Protein AF-A0A6N6MKJ9-F1 (afdb_monomer)

Solvent-accessible surface area (backbone atoms only — not comparable to full-atom values): 7289 Å² total; per-residue (Å²): 130,87,81,85,84,66,94,54,97,74,44,37,91,78,33,48,79,68,60,65,66,64,53,51,33,48,50,59,43,56,74,52,47,83,76,63,53,78,64,57,79,80,61,65,24,68,51,94,94,34,85,39,46,48,68,55,53,23,51,55,30,48,37,17,75,47,70,44,61,69,68,62,28,52,49,49,22,70,75,55,76,45,92,45,59,23,41,16,50,41,22,52,44,49,44,53,46,50,59,51,38,54,60,70,24,73,82,60,78,97,70,88,81,79,88,79,87,78,91,132

Secondary structure (DSSP, 8-state):
------SS---TTT--PPPHHHHHHHHHHHHHGGG--TTSPPPEEEETTEEEEHHHHHHHTTT--PBPPHHHHHHHHHHHSS---BHHHHHHHHHHHHHHHHHHHTTS------------

Sequence (120 aa):
MPNTLILCRYNPGRG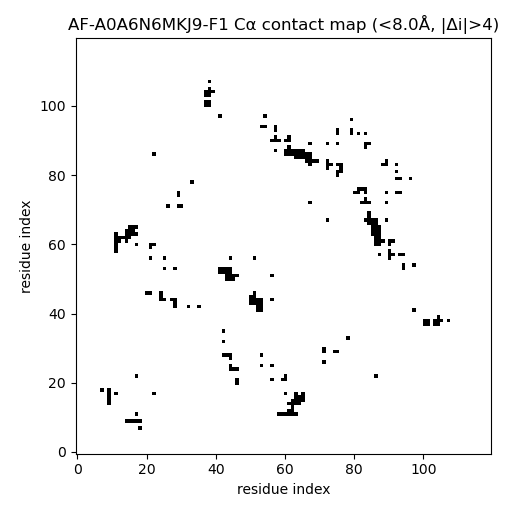GHAPSYLRDAFLDVIEDLPRWQPGMLEPIAEVHERAVPLSVLCGLLWNCPDLLPGLEACEVERLTGRQVSTYASAARATKAMLRRRVGDGASGDPCVASATATEI

Mean predicted aligned error: 9.74 Å

Foldseek 3Di:
DPPPPPPDPQDLVVEEADPPLLLVQLLVQLVVVVVDAQQDDADWTQRPNDTHGLLRSLSSQQRYAAFDDDVSQVSLCVQQVDHDTGSNRSSVSVNVSVVVSPVVNPPDDPDDDDDDDDDD

pLDDT: mean 81.42, std 18.33, range [40.44, 97.31]

Nearest PDB structures (foldseek):
  4v5c-assembly1_AT  TM=3.264E-01  e=6.802E+00  Thermus thermophilus HB8
  5j4d-assembly1_CB  TM=2.811E-01  e=5.324E+00  Thermus thermophilus HB27

Radius of gyration: 16.25 Å; Cα contacts (8 Å, |Δi|>4): 148; chains: 1; bounding box: 56×38×36 Å

Structure (mmCIF, N/CA/C/O backbone):
data_AF-A0A6N6MKJ9-F1
#
_entry.id   AF-A0A6N6MKJ9-F1
#
loop_
_atom_site.group_PDB
_atom_site.id
_atom_site.type_symbol
_atom_site.label_atom_id
_atom_site.label_alt_id
_atom_site.label_comp_id
_atom_site.label_asym_id
_atom_site.label_entity_id
_atom_site.label_seq_id
_atom_site.pdbx_PDB_ins_code
_atom_site.Cartn_x
_atom_site.Cartn_y
_atom_site.Cartn_z
_atom_site.occupancy
_atom_site.B_iso_or_equiv
_atom_site.auth_seq_id
_atom_site.auth_comp_id
_atom_site.auth_asym_id
_atom_site.auth_atom_id
_atom_site.pdbx_PDB_model_num
ATOM 1 N N . MET A 1 1 ? -5.805 -26.892 -6.075 1.00 40.44 1 MET A N 1
ATOM 2 C CA . MET A 1 1 ? -5.802 -26.293 -7.429 1.00 40.44 1 MET A CA 1
ATOM 3 C C . MET A 1 1 ? -4.696 -25.249 -7.467 1.00 40.44 1 MET A C 1
ATOM 5 O O . MET A 1 1 ? -4.671 -24.436 -6.548 1.00 40.44 1 MET A O 1
ATOM 9 N N . PRO A 1 2 ? -3.729 -25.299 -8.400 1.00 46.75 2 PRO A N 1
ATOM 10 C CA . PRO A 1 2 ? -2.658 -24.312 -8.418 1.00 46.75 2 PRO A CA 1
ATOM 11 C C . PRO A 1 2 ? -3.255 -22.949 -8.784 1.00 46.75 2 PRO A C 1
ATOM 13 O O . PRO A 1 2 ? -3.994 -22.812 -9.755 1.00 46.75 2 PRO A O 1
ATOM 16 N N . ASN A 1 3 ? -2.997 -21.966 -7.927 1.00 42.34 3 ASN A N 1
ATOM 17 C CA . ASN A 1 3 ? -3.552 -20.624 -7.991 1.00 42.34 3 ASN A CA 1
ATOM 18 C C . ASN A 1 3 ? -2.848 -19.837 -9.108 1.00 42.34 3 ASN A C 1
ATOM 20 O O . ASN A 1 3 ? -1.868 -19.132 -8.879 1.00 42.34 3 ASN A O 1
ATOM 24 N N . THR A 1 4 ? -3.308 -20.027 -10.344 1.00 47.31 4 THR A N 1
ATOM 25 C CA . THR A 1 4 ? -2.788 -19.351 -11.538 1.00 47.31 4 THR A CA 1
ATOM 26 C C . THR A 1 4 ? -3.267 -17.893 -11.559 1.00 47.31 4 THR A C 1
ATOM 28 O O . THR A 1 4 ? -4.222 -17.557 -12.252 1.00 47.31 4 THR A O 1
ATOM 31 N N . LEU A 1 5 ? -2.640 -17.039 -10.746 1.00 50.44 5 LEU A N 1
ATOM 32 C CA . LEU A 1 5 ? -2.566 -15.575 -10.922 1.00 50.44 5 LEU A CA 1
ATOM 33 C C . LEU A 1 5 ? -1.096 -15.140 -11.017 1.00 50.44 5 LEU A C 1
ATOM 35 O O . LEU A 1 5 ? -0.661 -14.164 -10.414 1.00 50.44 5 LEU A O 1
ATOM 39 N N . ILE A 1 6 ? -0.293 -15.919 -11.737 1.00 54.50 6 ILE A N 1
ATOM 40 C CA . ILE A 1 6 ? 1.124 -15.641 -11.977 1.00 54.50 6 ILE A CA 1
ATOM 41 C C . ILE A 1 6 ? 1.331 -15.725 -13.491 1.00 54.50 6 ILE A C 1
ATOM 43 O O . ILE A 1 6 ? 1.909 -16.681 -13.996 1.00 54.50 6 ILE A O 1
ATOM 47 N N . LEU A 1 7 ? 0.786 -14.760 -14.237 1.00 51.97 7 LEU A N 1
ATOM 48 C CA . LEU A 1 7 ? 1.151 -14.574 -15.651 1.00 51.97 7 LEU A CA 1
ATOM 49 C C . LEU A 1 7 ? 2.415 -13.716 -15.818 1.00 51.97 7 LEU A C 1
ATOM 51 O O . LEU A 1 7 ? 3.022 -13.718 -16.882 1.00 51.97 7 LEU A O 1
ATOM 55 N N . CYS A 1 8 ? 2.903 -13.093 -14.746 1.00 54.59 8 CYS A N 1
ATOM 56 C CA . CYS A 1 8 ? 4.253 -12.545 -14.682 1.00 54.59 8 CYS A CA 1
ATOM 57 C C . CYS A 1 8 ? 5.051 -13.355 -13.664 1.00 54.59 8 CYS A C 1
ATOM 59 O O . CYS A 1 8 ? 4.543 -13.647 -12.588 1.00 54.59 8 CYS A O 1
ATOM 61 N N . ARG A 1 9 ? 6.315 -13.669 -13.967 1.00 62.09 9 ARG A N 1
ATOM 62 C CA . ARG A 1 9 ? 7.324 -14.330 -13.106 1.00 62.09 9 ARG A CA 1
ATOM 63 C C . ARG A 1 9 ? 7.663 -13.531 -11.826 1.00 62.09 9 ARG A C 1
ATOM 65 O O . ARG A 1 9 ? 8.779 -13.593 -11.317 1.00 62.09 9 ARG A O 1
ATOM 72 N N . TYR A 1 10 ? 6.732 -12.726 -11.333 1.00 70.19 10 TYR A N 1
ATOM 73 C CA . TYR A 1 10 ? 6.866 -11.917 -10.146 1.00 70.19 10 TYR A CA 1
ATOM 74 C C . TYR A 1 10 ? 6.866 -12.824 -8.919 1.00 70.19 10 TYR A C 1
ATOM 76 O O . TYR A 1 10 ? 5.885 -13.502 -8.616 1.00 70.19 10 TYR A O 1
ATOM 84 N N . ASN A 1 11 ? 8.001 -12.855 -8.227 1.00 77.00 11 ASN A N 1
ATOM 85 C CA . ASN A 1 11 ? 8.129 -13.533 -6.951 1.00 77.00 11 ASN A CA 1
ATOM 86 C C . ASN A 1 11 ? 8.203 -12.467 -5.850 1.00 77.00 11 ASN A C 1
ATOM 88 O O . ASN A 1 11 ? 9.279 -11.898 -5.642 1.00 77.00 11 ASN A O 1
ATOM 92 N N . PRO A 1 12 ? 7.112 -12.225 -5.104 1.00 76.81 12 PRO A N 1
ATOM 93 C CA . PRO A 1 12 ? 7.095 -11.207 -4.056 1.00 76.81 12 PRO A CA 1
ATOM 94 C C . PRO A 1 12 ? 8.136 -11.477 -2.956 1.00 76.81 12 PRO A C 1
ATOM 96 O O . PRO A 1 12 ? 8.662 -10.549 -2.343 1.00 76.81 12 PRO A O 1
ATOM 99 N N . GLY A 1 13 ? 8.522 -12.741 -2.750 1.00 76.44 13 GLY A N 1
ATOM 100 C CA . GLY A 1 13 ? 9.573 -13.132 -1.809 1.00 76.44 13 GLY A CA 1
ATOM 101 C C . GLY A 1 13 ? 10.989 -12.740 -2.243 1.00 76.44 13 GLY A C 1
ATOM 102 O O . GLY A 1 13 ? 11.852 -12.578 -1.387 1.00 76.44 13 GLY A O 1
ATOM 103 N N . ARG A 1 14 ? 11.236 -12.551 -3.547 1.00 78.62 14 ARG A N 1
ATOM 104 C CA . ARG A 1 14 ? 12.526 -12.067 -4.079 1.00 78.62 14 ARG A CA 1
ATOM 105 C C . ARG A 1 14 ? 12.548 -10.555 -4.316 1.00 78.62 14 ARG A C 1
ATOM 107 O O . ARG A 1 14 ? 13.625 -9.999 -4.505 1.00 78.62 14 ARG A O 1
ATOM 114 N N . GLY A 1 15 ? 11.384 -9.909 -4.266 1.00 77.06 15 GLY A N 1
ATOM 115 C CA . GLY A 1 15 ? 11.226 -8.485 -4.540 1.00 77.06 15 GLY A CA 1
ATOM 116 C C . GLY A 1 15 ? 11.308 -8.136 -6.021 1.00 77.06 15 GLY A C 1
ATOM 117 O O . GLY A 1 15 ? 11.215 -9.003 -6.891 1.00 77.06 15 GLY A O 1
ATOM 118 N N . GLY A 1 16 ? 11.453 -6.839 -6.285 1.00 84.00 16 GLY A N 1
ATOM 119 C CA . GLY A 1 16 ? 11.491 -6.268 -7.631 1.00 84.00 16 GLY A CA 1
ATOM 120 C C . GLY A 1 16 ? 10.201 -5.551 -8.019 1.00 84.00 16 GLY A C 1
ATOM 121 O O . GLY A 1 16 ? 9.264 -5.439 -7.223 1.00 84.00 16 GLY A O 1
ATOM 122 N N . HIS A 1 17 ? 10.183 -5.041 -9.249 1.00 86.06 17 HIS A N 1
ATOM 123 C CA . HIS A 1 17 ? 9.056 -4.293 -9.796 1.00 86.06 17 HIS A CA 1
ATOM 124 C C . HIS A 1 17 ? 7.807 -5.166 -9.839 1.00 86.06 17 HIS A C 1
ATOM 126 O O . HIS A 1 17 ? 7.784 -6.212 -10.495 1.00 86.06 17 HIS A O 1
ATOM 132 N N . ALA A 1 18 ? 6.780 -4.738 -9.109 1.00 87.88 18 ALA A N 1
ATOM 133 C CA . ALA A 1 18 ? 5.495 -5.407 -9.172 1.00 87.88 18 ALA A CA 1
ATOM 134 C C . ALA A 1 18 ? 4.862 -5.151 -10.552 1.00 87.88 18 ALA A C 1
ATOM 136 O O . ALA A 1 18 ? 5.116 -4.116 -11.175 1.00 87.88 18 ALA A O 1
ATOM 137 N N . PRO A 1 19 ? 4.041 -6.071 -11.067 1.00 89.81 19 PRO A N 1
ATOM 138 C CA . PRO A 1 19 ? 3.160 -5.767 -12.186 1.00 89.81 19 PRO A CA 1
ATOM 139 C C . PRO A 1 19 ? 2.274 -4.550 -11.887 1.00 89.81 19 PRO A C 1
ATOM 141 O O . PRO A 1 19 ? 1.854 -4.367 -10.743 1.00 89.81 19 PRO A O 1
ATOM 144 N N . SER A 1 20 ? 1.975 -3.738 -12.907 1.00 90.38 20 SER A N 1
ATOM 145 C CA . SER A 1 20 ? 1.171 -2.515 -12.750 1.00 90.38 20 SER A CA 1
ATOM 146 C C . SER A 1 20 ? -0.180 -2.794 -12.107 1.00 90.38 20 SER A C 1
ATOM 148 O O . SER A 1 20 ? -0.491 -2.168 -11.108 1.00 90.38 20 SER A O 1
ATOM 150 N N . TYR A 1 21 ? -0.882 -3.837 -12.551 1.00 90.00 21 TYR A N 1
ATOM 151 C CA . TYR A 1 21 ? -2.194 -4.202 -12.017 1.00 90.00 21 TYR A CA 1
ATOM 152 C C . TYR A 1 21 ? -2.210 -4.452 -10.497 1.00 90.00 21 TYR A C 1
ATOM 154 O O . TYR A 1 21 ? -3.233 -4.242 -9.858 1.00 90.00 21 TYR A O 1
ATOM 162 N N . LEU A 1 22 ? -1.099 -4.906 -9.892 1.00 92.38 22 LEU A N 1
ATOM 163 C CA . LEU A 1 22 ? -1.014 -5.063 -8.432 1.00 92.38 22 LEU A CA 1
ATOM 164 C C . LEU A 1 22 ? -0.809 -3.729 -7.723 1.00 92.38 22 LEU A C 1
ATOM 166 O O . LEU A 1 22 ? -1.241 -3.576 -6.584 1.00 92.38 22 LEU A O 1
ATOM 170 N N . ARG A 1 23 ? -0.091 -2.805 -8.365 1.00 93.31 23 ARG A N 1
ATOM 171 C CA . ARG A 1 23 ? 0.104 -1.452 -7.848 1.00 93.31 23 ARG A CA 1
ATOM 172 C C . ARG A 1 23 ? -1.201 -0.675 -7.939 1.00 93.31 23 ARG A C 1
ATOM 174 O O . ARG A 1 23 ? -1.624 -0.154 -6.920 1.00 93.31 23 ARG A O 1
ATOM 181 N N . ASP A 1 24 ? -1.854 -0.699 -9.095 1.00 94.31 24 ASP A N 1
ATOM 182 C CA . ASP A 1 24 ? -3.112 0.008 -9.354 1.00 94.31 24 ASP A CA 1
ATOM 183 C C . ASP A 1 24 ? -4.199 -0.458 -8.372 1.00 94.31 24 ASP A C 1
ATOM 185 O O . ASP A 1 24 ? -4.705 0.342 -7.593 1.00 94.31 24 ASP A O 1
ATOM 189 N N . ALA A 1 25 ? -4.406 -1.775 -8.246 1.00 94.38 25 ALA A N 1
ATOM 190 C CA . ALA A 1 25 ? -5.361 -2.333 -7.285 1.00 94.38 25 ALA A CA 1
ATOM 191 C C . ALA A 1 25 ? -5.048 -1.981 -5.816 1.00 94.38 25 ALA A C 1
ATOM 193 O O . ALA A 1 25 ? -5.932 -2.000 -4.960 1.00 94.38 25 ALA A O 1
ATOM 194 N N . PHE A 1 26 ? -3.784 -1.704 -5.482 1.00 95.38 26 PHE A N 1
ATOM 195 C CA . PHE A 1 26 ? -3.414 -1.260 -4.139 1.00 95.38 26 PHE A CA 1
ATOM 196 C C . PHE A 1 26 ? -3.728 0.219 -3.919 1.00 95.38 26 PHE A C 1
ATOM 198 O O . PHE A 1 26 ? -4.134 0.573 -2.814 1.00 95.38 26 PHE A O 1
ATOM 205 N N . LEU A 1 27 ? -3.565 1.056 -4.945 1.00 95.31 27 LEU A N 1
ATOM 206 C CA . LEU A 1 27 ? -3.963 2.463 -4.898 1.00 95.31 27 LEU A CA 1
ATOM 207 C C . LEU A 1 27 ? -5.481 2.582 -4.743 1.00 95.31 27 LEU A C 1
ATOM 209 O O . LEU A 1 27 ? -5.924 3.245 -3.809 1.00 95.31 27 LEU A O 1
ATOM 213 N N . ASP A 1 28 ? -6.251 1.834 -5.540 1.00 93.50 28 ASP A N 1
ATOM 214 C CA . ASP A 1 28 ? -7.720 1.819 -5.469 1.00 93.50 28 ASP A CA 1
ATOM 215 C C . ASP A 1 28 ? -8.207 1.516 -4.041 1.00 93.50 28 ASP A C 1
ATOM 217 O O . ASP A 1 28 ? -9.057 2.207 -3.479 1.00 93.50 28 ASP A O 1
ATOM 221 N N . VAL A 1 29 ? -7.604 0.517 -3.386 1.00 93.69 29 VAL A N 1
ATOM 222 C CA . VAL A 1 29 ? -7.971 0.184 -2.003 1.00 93.69 29 VAL A CA 1
ATOM 223 C C . VAL A 1 29 ? -7.499 1.235 -0.997 1.00 93.69 29 VAL A C 1
ATOM 225 O O . VAL A 1 29 ? -8.177 1.431 0.012 1.00 93.69 29 VAL A O 1
ATOM 228 N N . ILE A 1 30 ? -6.368 1.916 -1.221 1.00 94.25 30 ILE A N 1
ATOM 229 C CA . ILE A 1 30 ? -5.930 3.020 -0.348 1.00 94.25 30 ILE A CA 1
ATOM 230 C C . ILE A 1 30 ? -6.954 4.155 -0.361 1.00 94.25 30 ILE A C 1
ATOM 232 O O . ILE A 1 30 ? -7.225 4.712 0.701 1.00 94.25 30 ILE A O 1
ATOM 236 N N . GLU A 1 31 ? -7.549 4.468 -1.511 1.00 91.88 31 GLU A N 1
ATOM 237 C CA . GLU A 1 31 ? -8.573 5.515 -1.623 1.00 91.88 31 GLU A CA 1
ATOM 238 C C . GLU A 1 31 ? -9.844 5.188 -0.819 1.00 91.88 31 GLU A C 1
ATOM 240 O O . GLU A 1 31 ? -10.485 6.077 -0.248 1.00 91.88 31 GLU A O 1
ATOM 245 N N . ASP A 1 32 ? -10.193 3.904 -0.719 1.00 90.62 32 ASP A N 1
ATOM 246 C CA . ASP A 1 32 ? -11.343 3.421 0.052 1.00 90.62 32 ASP A CA 1
ATOM 247 C C . ASP A 1 32 ? -11.035 3.203 1.545 1.00 90.62 32 ASP A C 1
ATOM 249 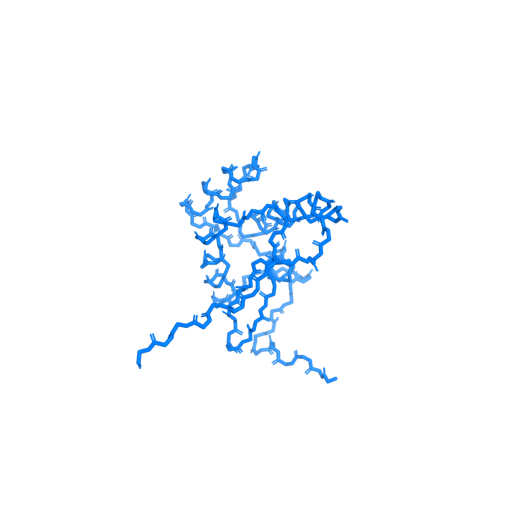O O . ASP A 1 32 ? -11.936 3.238 2.393 1.00 90.62 32 ASP A O 1
ATOM 253 N N . LEU A 1 33 ? -9.760 3.017 1.897 1.00 89.50 33 LEU A N 1
ATOM 254 C CA . LEU A 1 33 ? -9.291 2.692 3.247 1.00 89.50 33 LEU A CA 1
ATOM 255 C C . LEU A 1 33 ? -9.746 3.662 4.359 1.00 89.50 33 LEU A C 1
ATOM 257 O O . LEU A 1 33 ? -9.988 3.191 5.475 1.00 89.50 33 LEU A O 1
ATOM 261 N N . PRO A 1 34 ? -9.925 4.979 4.126 1.00 90.06 34 PRO A N 1
ATOM 262 C CA . PRO A 1 34 ? -10.414 5.913 5.142 1.00 90.06 34 PRO A CA 1
ATOM 263 C C . PRO A 1 34 ? -11.838 5.622 5.605 1.00 90.06 34 PRO A C 1
ATOM 265 O O . PRO A 1 34 ? -12.197 5.972 6.729 1.00 90.06 34 PRO A O 1
ATOM 268 N N . ARG A 1 35 ? -12.648 4.985 4.750 1.00 89.31 35 ARG A N 1
ATOM 269 C CA . ARG A 1 35 ? -14.029 4.600 5.068 1.00 89.31 35 ARG A CA 1
ATOM 270 C C . ARG A 1 35 ? -14.091 3.305 5.873 1.00 89.31 35 ARG A C 1
ATOM 272 O O . ARG A 1 35 ? -15.126 3.011 6.465 1.00 89.31 35 ARG A O 1
ATOM 279 N N . TRP A 1 36 ? -13.000 2.538 5.912 1.00 88.81 36 TRP A N 1
ATOM 280 C CA . TRP A 1 36 ? -12.941 1.275 6.632 1.00 88.81 36 TRP A CA 1
ATOM 281 C C . TRP A 1 36 ? -12.761 1.491 8.140 1.00 88.81 36 TRP A C 1
ATOM 283 O O . TRP A 1 36 ? -11.775 2.082 8.598 1.00 88.81 36 TRP A O 1
ATOM 293 N N . GLN A 1 37 ? -13.709 0.971 8.922 1.00 84.38 37 GLN A N 1
ATOM 294 C CA . GLN A 1 37 ? -13.758 1.108 10.378 1.00 84.38 37 GLN A CA 1
ATOM 295 C C . GLN A 1 37 ? -13.427 -0.216 11.086 1.00 84.38 37 GLN A C 1
ATOM 297 O O . GLN A 1 37 ? -13.641 -1.291 10.519 1.00 84.38 37 GLN A O 1
ATOM 302 N N . PRO A 1 38 ? -12.914 -0.174 12.331 1.00 80.25 38 PRO A N 1
ATOM 303 C CA . PRO A 1 38 ? -12.769 -1.374 13.153 1.00 80.25 38 PRO A CA 1
ATOM 304 C C . PRO A 1 38 ? -14.094 -2.147 13.255 1.00 80.25 38 PRO A C 1
ATOM 306 O O . PRO A 1 38 ? -15.149 -1.543 13.422 1.00 80.25 38 PRO A O 1
ATOM 309 N N . GLY A 1 39 ? -14.039 -3.474 13.134 1.00 80.12 39 GLY A N 1
ATOM 310 C CA . GLY A 1 39 ? -15.224 -4.345 13.120 1.00 80.12 39 GLY A CA 1
ATOM 311 C C . GLY A 1 39 ? -15.836 -4.586 11.733 1.00 80.12 39 GLY A C 1
ATOM 312 O O . GLY A 1 39 ? -16.596 -5.536 11.568 1.00 80.12 39 GLY A O 1
ATOM 313 N N . MET A 1 40 ? -15.474 -3.802 10.710 1.00 85.88 40 MET A N 1
ATOM 314 C CA . MET A 1 40 ? -15.837 -4.116 9.324 1.00 85.88 40 MET A CA 1
ATOM 315 C C . MET A 1 40 ? -14.946 -5.228 8.758 1.00 85.88 40 MET A C 1
ATOM 317 O O . MET A 1 40 ? -13.773 -5.351 9.124 1.00 85.88 40 MET A O 1
ATOM 321 N N . LEU A 1 41 ? -15.482 -5.995 7.803 1.00 86.81 41 LEU A N 1
ATOM 322 C CA . LEU A 1 41 ? -14.693 -6.955 7.027 1.00 86.81 41 LEU A CA 1
ATOM 323 C C . LEU A 1 41 ? -13.499 -6.265 6.359 1.00 86.81 41 LEU A C 1
ATOM 325 O O . LEU A 1 41 ? -13.560 -5.084 6.017 1.00 86.81 41 LEU A O 1
ATOM 329 N N . GLU A 1 42 ? -12.408 -7.010 6.196 1.00 87.94 42 GLU A N 1
ATOM 330 C CA . GLU A 1 42 ? -11.193 -6.512 5.552 1.00 87.94 42 GLU A CA 1
ATOM 331 C C . GLU A 1 42 ? -11.494 -5.981 4.134 1.00 87.94 42 GLU A C 1
ATOM 333 O O . GLU A 1 42 ? -12.194 -6.667 3.386 1.00 87.94 42 GLU A O 1
ATOM 338 N N . PR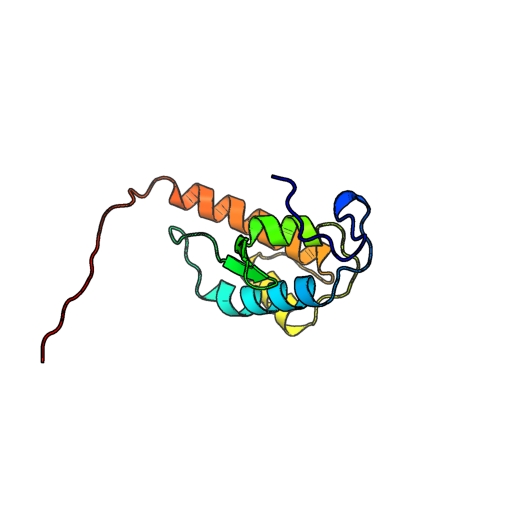O A 1 43 ? -10.952 -4.810 3.736 1.00 91.06 43 PRO A N 1
ATOM 339 C CA . PRO A 1 43 ? -11.106 -4.300 2.379 1.00 91.06 43 PRO A CA 1
ATOM 340 C C . PRO A 1 43 ? -10.582 -5.289 1.335 1.00 91.06 43 PRO A C 1
ATOM 342 O O . PRO A 1 43 ? -9.525 -5.908 1.506 1.00 91.06 43 PRO A O 1
ATOM 345 N N . ILE A 1 44 ? -11.322 -5.417 0.240 1.00 92.06 44 ILE A N 1
ATOM 346 C CA . ILE A 1 44 ? -11.031 -6.340 -0.854 1.00 92.06 44 ILE A CA 1
ATOM 347 C C . ILE A 1 44 ? -10.693 -5.515 -2.094 1.00 92.06 44 ILE A C 1
ATOM 349 O O . ILE A 1 44 ? -11.455 -4.633 -2.468 1.00 92.06 44 ILE A O 1
ATOM 353 N N . ALA A 1 45 ? -9.567 -5.832 -2.729 1.00 90.75 45 ALA A N 1
ATOM 354 C CA . AL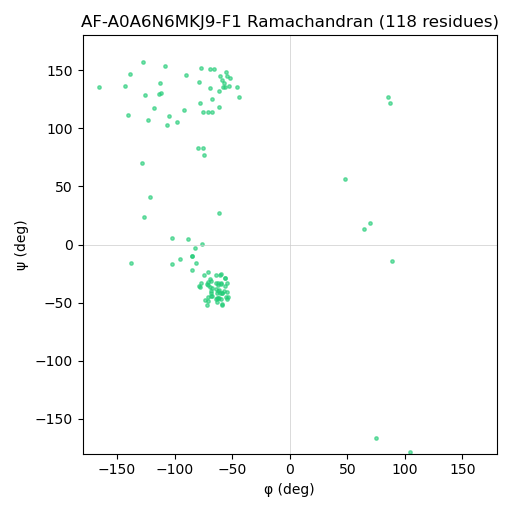A A 1 45 ? -9.200 -5.325 -4.044 1.00 90.75 45 ALA A CA 1
ATOM 355 C C . ALA A 1 45 ? -9.729 -6.260 -5.135 1.00 90.75 45 ALA A C 1
ATOM 357 O O . ALA A 1 45 ? -9.707 -7.484 -4.964 1.00 90.75 45 ALA A O 1
ATOM 358 N N . GLU A 1 46 ? -10.113 -5.713 -6.283 1.00 89.31 46 GLU A N 1
ATOM 359 C CA . GLU A 1 46 ? -10.361 -6.513 -7.478 1.00 89.31 46 GLU A CA 1
ATOM 360 C C . GLU A 1 46 ? -9.081 -6.606 -8.316 1.00 89.31 46 GLU A C 1
ATOM 362 O O . GLU A 1 46 ? -8.560 -5.614 -8.815 1.00 89.31 46 GLU A O 1
ATOM 367 N N . VAL A 1 47 ? -8.546 -7.817 -8.464 1.00 87.00 47 VAL A N 1
ATOM 368 C CA . VAL A 1 47 ? -7.337 -8.081 -9.251 1.00 87.00 47 VAL A CA 1
ATOM 369 C C . VAL A 1 47 ? -7.667 -9.115 -10.314 1.00 87.00 47 VAL A C 1
ATOM 371 O O . VAL A 1 47 ? -7.807 -10.296 -9.996 1.00 87.00 47 VAL A O 1
ATOM 374 N N . HIS A 1 48 ? -7.758 -8.687 -11.577 1.00 84.81 48 HIS A N 1
ATOM 375 C CA . HIS A 1 48 ? -8.124 -9.557 -12.704 1.00 84.81 48 HIS A CA 1
ATOM 376 C C . HIS A 1 48 ? -9.368 -10.412 -12.397 1.00 84.81 48 HIS A C 1
ATOM 378 O O . HIS A 1 48 ? -9.293 -11.642 -12.425 1.00 84.81 48 HIS A O 1
ATOM 384 N N . GLU A 1 49 ? -10.478 -9.753 -12.042 1.00 82.31 49 GLU A N 1
ATOM 385 C CA . GLU A 1 49 ? -11.772 -10.387 -11.725 1.00 82.31 49 GLU A CA 1
ATOM 386 C C . GLU A 1 49 ? -11.738 -11.291 -10.478 1.00 82.31 49 GLU A C 1
ATOM 388 O O . GLU A 1 49 ? -12.650 -12.081 -10.227 1.00 82.31 49 GLU A O 1
ATOM 393 N N . ARG A 1 50 ? -10.670 -11.210 -9.673 1.00 85.94 50 ARG A N 1
ATOM 394 C CA . ARG A 1 50 ? -10.567 -11.932 -8.404 1.00 85.94 50 ARG A CA 1
ATOM 395 C C . ARG A 1 50 ? -10.592 -10.968 -7.235 1.00 85.94 50 ARG A C 1
ATOM 397 O O . ARG A 1 50 ? -9.802 -10.033 -7.169 1.00 85.94 50 ARG A O 1
ATOM 404 N N . ALA A 1 51 ? -11.444 -11.281 -6.268 1.00 89.81 51 ALA A N 1
ATOM 405 C CA . ALA A 1 51 ? -11.447 -10.656 -4.957 1.00 89.81 51 ALA A CA 1
ATOM 406 C C . ALA A 1 51 ? -10.170 -11.040 -4.186 1.00 89.81 51 ALA A C 1
ATOM 408 O O . ALA A 1 51 ? -9.968 -12.206 -3.833 1.00 89.81 51 ALA A O 1
ATOM 409 N N . VAL A 1 52 ? -9.304 -10.061 -3.925 1.00 91.62 52 VAL A N 1
ATOM 410 C CA . VAL A 1 52 ? -8.051 -10.227 -3.182 1.00 91.62 52 VAL A CA 1
ATOM 411 C C . VAL A 1 52 ? -8.099 -9.380 -1.907 1.00 91.62 52 VAL A C 1
ATOM 413 O O . VAL A 1 52 ? -8.145 -8.156 -1.997 1.00 91.62 52 VAL A O 1
ATOM 416 N N . PRO A 1 53 ? -8.040 -9.984 -0.707 1.00 93.19 53 PRO A N 1
ATOM 417 C CA . PRO A 1 53 ? -7.988 -9.226 0.542 1.00 93.19 53 PRO A CA 1
ATOM 418 C C . PRO A 1 53 ? -6.748 -8.329 0.623 1.00 93.19 53 PRO A C 1
ATOM 420 O O . PRO A 1 53 ? -5.654 -8.723 0.196 1.00 93.19 53 PRO A O 1
ATOM 423 N N . LEU A 1 54 ? -6.880 -7.154 1.240 1.00 94.12 54 LEU A N 1
ATOM 424 C CA . LEU A 1 54 ? -5.784 -6.190 1.361 1.00 94.12 54 LEU A CA 1
ATOM 425 C C . LEU A 1 54 ? -4.536 -6.782 2.043 1.00 94.12 54 LEU A C 1
ATOM 427 O O . LEU A 1 54 ? -3.409 -6.500 1.637 1.00 94.12 54 LEU A O 1
ATOM 431 N N . SER A 1 55 ? -4.689 -7.663 3.030 1.00 93.25 55 SER A N 1
ATOM 432 C CA . SER A 1 55 ? -3.594 -8.359 3.717 1.00 93.25 55 SER A CA 1
ATOM 433 C C . SER A 1 55 ? -2.781 -9.264 2.792 1.00 93.25 55 SER A C 1
ATOM 435 O O . SER A 1 55 ? -1.558 -9.408 2.986 1.00 93.25 55 SER A O 1
ATOM 437 N N . VAL A 1 56 ? -3.444 -9.862 1.797 1.00 93.12 56 VAL A N 1
ATOM 438 C CA . VAL A 1 56 ? -2.831 -10.665 0.735 1.00 93.12 56 VAL A CA 1
ATOM 439 C C . VAL A 1 56 ? -2.121 -9.744 -0.246 1.00 93.12 56 VAL A C 1
ATOM 441 O O . VAL A 1 56 ? -0.941 -9.966 -0.518 1.00 93.12 56 VAL A O 1
ATOM 444 N N . LEU A 1 57 ? -2.776 -8.667 -0.689 1.00 93.75 57 LEU A N 1
ATOM 445 C CA . LEU A 1 57 ? -2.185 -7.673 -1.589 1.00 93.75 57 LEU A CA 1
ATOM 446 C C . LEU A 1 57 ? -0.924 -7.028 -0.985 1.00 93.75 57 LEU A C 1
ATOM 448 O O . LEU A 1 57 ? 0.117 -6.956 -1.636 1.00 93.75 57 LEU A O 1
ATOM 452 N N . CYS A 1 58 ? -0.949 -6.705 0.311 1.00 95.06 58 CYS A N 1
ATOM 453 C CA . CYS A 1 58 ? 0.228 -6.259 1.061 1.00 95.06 58 CYS A CA 1
ATOM 454 C C . CYS A 1 58 ? 1.360 -7.303 1.059 1.00 95.06 58 CYS A C 1
ATOM 456 O O . CYS A 1 58 ? 2.538 -6.957 1.107 1.00 95.06 58 CYS A O 1
ATOM 458 N N . GLY A 1 59 ? 1.022 -8.595 1.055 1.00 92.94 59 GLY A N 1
ATOM 459 C CA . GLY A 1 59 ? 1.999 -9.678 0.932 1.00 92.94 59 GLY A CA 1
ATOM 460 C C . GLY A 1 59 ? 2.633 -9.739 -0.457 1.00 92.94 59 GLY A C 1
ATOM 461 O O . GLY A 1 59 ? 3.832 -9.988 -0.565 1.00 92.94 59 GLY A O 1
ATOM 462 N N . LEU A 1 60 ? 1.854 -9.462 -1.503 1.00 92.00 60 LEU A N 1
ATOM 463 C CA . LEU A 1 60 ? 2.359 -9.389 -2.871 1.00 92.00 60 LEU A CA 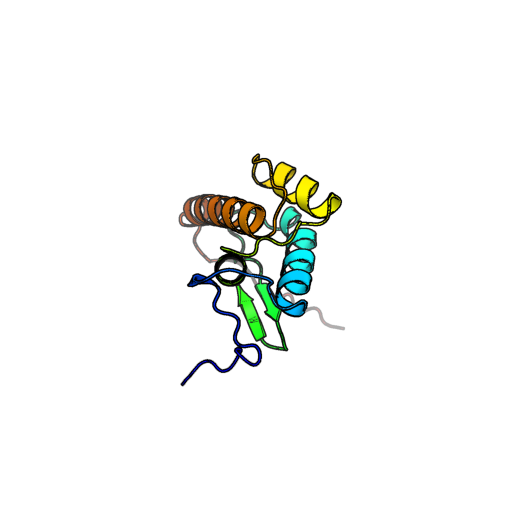1
ATOM 464 C C . LEU A 1 60 ? 3.292 -8.187 -3.056 1.00 92.00 60 LEU A C 1
ATOM 466 O O . LEU A 1 60 ? 4.324 -8.319 -3.693 1.00 92.00 60 LEU A O 1
ATOM 470 N N . LEU A 1 61 ? 3.006 -7.045 -2.435 1.00 93.56 61 LEU A N 1
ATOM 471 C CA . LEU A 1 61 ? 3.837 -5.840 -2.551 1.00 93.56 61 LEU A CA 1
ATOM 472 C C . LEU A 1 61 ? 4.971 -5.755 -1.515 1.00 93.56 61 LEU A C 1
ATOM 474 O O . LEU A 1 61 ? 5.702 -4.767 -1.473 1.00 93.56 61 LEU A O 1
ATOM 478 N N . TRP A 1 62 ? 5.165 -6.793 -0.695 1.00 94.25 62 TRP A N 1
ATOM 479 C CA . TRP A 1 62 ? 6.009 -6.756 0.509 1.00 94.25 62 TRP A CA 1
ATOM 480 C C . TRP A 1 62 ? 7.467 -6.326 0.280 1.00 94.25 62 TRP A C 1
ATOM 482 O O . TRP A 1 62 ? 8.099 -5.767 1.183 1.00 94.25 62 TRP A O 1
ATOM 492 N N . ASN A 1 63 ? 8.004 -6.595 -0.912 1.00 92.19 63 ASN A N 1
ATOM 493 C CA . ASN A 1 63 ? 9.371 -6.264 -1.325 1.00 92.19 63 ASN A CA 1
ATOM 494 C C . ASN A 1 63 ? 9.408 -5.462 -2.638 1.00 92.19 63 ASN A C 1
ATOM 496 O O . ASN A 1 63 ? 10.407 -5.502 -3.358 1.00 92.19 63 ASN A O 1
ATOM 500 N N . CYS A 1 64 ? 8.318 -4.772 -2.978 1.00 93.19 64 CYS A N 1
ATOM 501 C CA . CYS A 1 64 ? 8.264 -3.901 -4.144 1.00 93.19 64 CYS A CA 1
ATOM 502 C C . CYS A 1 64 ? 9.028 -2.585 -3.871 1.00 93.19 64 CYS A C 1
ATOM 504 O O . CYS A 1 64 ? 8.599 -1.816 -3.006 1.00 93.19 64 CYS A O 1
ATOM 506 N N . PRO A 1 65 ? 10.152 -2.314 -4.567 1.00 93.00 65 PRO A N 1
ATOM 507 C CA . PRO A 1 65 ? 10.965 -1.120 -4.338 1.00 93.00 65 PRO A CA 1
ATOM 508 C C . PRO A 1 65 ? 10.413 0.121 -5.052 1.00 93.00 65 PRO A C 1
ATOM 510 O O . PRO A 1 65 ? 10.993 1.195 -4.920 1.00 93.00 65 PRO A O 1
ATOM 513 N N . ASP A 1 66 ? 9.329 -0.028 -5.819 1.00 94.38 66 ASP A N 1
ATOM 514 C CA . ASP A 1 66 ? 8.698 1.073 -6.538 1.00 94.38 66 ASP A CA 1
ATOM 515 C C . ASP A 1 66 ? 8.260 2.175 -5.579 1.00 94.38 66 ASP A C 1
ATOM 517 O O . ASP A 1 66 ? 7.774 1.902 -4.475 1.00 94.38 66 ASP A O 1
ATOM 521 N N . LEU A 1 67 ? 8.421 3.419 -6.026 1.00 96.50 67 LEU A N 1
ATOM 522 C CA . LEU A 1 67 ? 7.962 4.589 -5.293 1.00 96.50 67 LEU A CA 1
ATOM 523 C C . LEU A 1 67 ? 6.437 4.629 -5.283 1.00 96.50 67 LEU A C 1
ATOM 525 O O . LEU A 1 67 ? 5.800 4.428 -6.317 1.00 96.50 67 LEU A O 1
ATOM 529 N N . LEU A 1 68 ? 5.873 4.898 -4.109 1.00 96.19 68 LEU A N 1
ATOM 530 C CA . LEU A 1 68 ? 4.446 5.151 -3.969 1.00 96.19 68 LEU A CA 1
ATOM 531 C C . LEU A 1 68 ? 4.158 6.598 -4.408 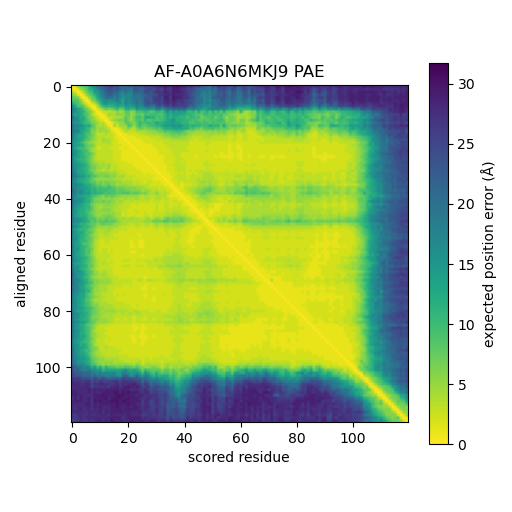1.00 96.19 68 LEU A C 1
ATOM 533 O O . LEU A 1 68 ? 4.964 7.478 -4.083 1.00 96.19 68 LEU A O 1
ATOM 537 N N . PRO A 1 69 ? 3.056 6.878 -5.128 1.00 96.38 69 PRO A N 1
ATOM 538 C CA . PRO A 1 69 ? 2.711 8.252 -5.449 1.00 96.38 69 PRO A CA 1
ATOM 539 C C . PRO A 1 69 ? 2.366 9.046 -4.174 1.00 96.38 69 PRO A C 1
ATOM 541 O O . PRO A 1 69 ? 2.016 8.498 -3.127 1.00 96.38 69 PRO A O 1
ATOM 544 N N . GLY A 1 70 ? 2.614 10.357 -4.225 1.00 94.94 70 GLY A N 1
ATOM 545 C CA . GLY A 1 70 ? 2.738 11.180 -3.017 1.00 94.94 70 GLY A CA 1
ATOM 546 C C . GLY A 1 70 ? 1.437 11.384 -2.239 1.00 94.94 70 GLY A C 1
ATOM 547 O O . GLY A 1 70 ? 1.483 11.535 -1.019 1.00 94.94 70 GLY A O 1
ATOM 548 N N . LEU A 1 71 ? 0.287 11.377 -2.919 1.00 94.12 71 LEU A N 1
ATOM 549 C CA . LEU A 1 71 ? -1.016 11.564 -2.274 1.00 94.12 71 LEU A CA 1
ATOM 550 C C . LEU A 1 71 ? -1.381 10.336 -1.434 1.00 94.12 71 LEU A C 1
ATOM 552 O O . LEU A 1 71 ? -1.752 10.455 -0.270 1.00 94.12 71 LEU A O 1
ATOM 556 N N . GLU A 1 72 ? -1.178 9.154 -1.995 1.00 95.19 72 GLU A N 1
ATOM 557 C CA . GLU A 1 72 ? -1.437 7.861 -1.378 1.00 95.19 72 GLU A CA 1
ATOM 558 C C . GLU A 1 72 ? -0.414 7.574 -0.283 1.00 95.19 72 GLU A C 1
ATOM 560 O O . GLU A 1 72 ? -0.761 7.011 0.754 1.00 95.19 72 GLU A O 1
ATOM 565 N N . ALA A 1 73 ? 0.835 8.022 -0.457 1.00 95.94 73 ALA A N 1
ATOM 566 C CA . ALA A 1 73 ? 1.815 8.023 0.622 1.00 95.94 73 ALA A CA 1
ATOM 567 C C . ALA A 1 73 ? 1.318 8.852 1.810 1.00 95.94 73 ALA A C 1
ATOM 569 O O . ALA A 1 73 ? 1.241 8.321 2.915 1.00 95.94 73 ALA A O 1
ATOM 570 N N . CYS A 1 74 ? 0.896 10.100 1.585 1.00 95.62 74 CYS A N 1
ATOM 571 C CA . CYS A 1 74 ? 0.345 10.954 2.638 1.00 95.62 74 CYS A CA 1
ATOM 572 C C . CYS A 1 74 ? -0.868 10.308 3.329 1.00 95.62 74 CYS A C 1
ATOM 574 O O . CYS A 1 74 ? -0.983 10.346 4.554 1.00 95.62 74 CYS A O 1
ATOM 576 N N . GLU A 1 75 ? -1.737 9.645 2.567 1.00 94.94 75 GLU A N 1
ATOM 577 C CA . GLU A 1 75 ? -2.918 8.982 3.111 1.00 94.94 75 GLU A CA 1
ATOM 578 C C . GLU A 1 75 ? -2.565 7.760 3.974 1.00 94.94 75 GLU A C 1
ATOM 580 O O . GLU A 1 75 ? -3.060 7.607 5.095 1.00 94.94 75 GLU A O 1
ATOM 585 N N . VAL A 1 76 ? -1.631 6.921 3.518 1.00 95.19 76 VAL A N 1
ATOM 586 C CA . VAL A 1 76 ? -1.106 5.806 4.319 1.00 95.19 76 VAL A CA 1
ATOM 587 C C . VAL A 1 76 ? -0.409 6.322 5.580 1.00 95.19 76 VAL A C 1
ATOM 589 O O . VAL A 1 76 ? -0.581 5.743 6.656 1.00 95.19 76 VAL A O 1
ATOM 592 N N . GLU A 1 77 ? 0.346 7.416 5.491 1.00 96.31 77 GLU A N 1
ATOM 593 C CA . GLU A 1 77 ? 0.982 8.061 6.645 1.00 96.31 77 GLU A CA 1
ATOM 594 C C . GLU A 1 77 ? -0.056 8.540 7.658 1.00 96.31 77 GLU A C 1
ATOM 596 O O . GLU A 1 77 ? 0.068 8.249 8.850 1.00 96.31 77 GLU A O 1
ATOM 601 N N . ARG A 1 78 ? -1.116 9.197 7.183 1.00 94.94 78 ARG A N 1
ATOM 602 C CA . ARG A 1 78 ? -2.232 9.684 7.999 1.00 94.94 78 ARG A CA 1
ATOM 603 C C . ARG A 1 78 ? -2.955 8.547 8.723 1.00 94.94 78 ARG A C 1
ATOM 605 O O . ARG A 1 78 ? -3.290 8.684 9.897 1.00 94.94 78 ARG A O 1
ATOM 612 N N . LEU A 1 79 ? -3.186 7.422 8.043 1.00 91.69 79 LEU A N 1
ATOM 613 C CA . LEU A 1 79 ? -3.914 6.272 8.591 1.00 91.69 79 LEU A CA 1
ATOM 614 C C . LEU A 1 79 ? -3.069 5.408 9.533 1.00 91.69 79 LEU A C 1
ATOM 616 O O . LEU A 1 79 ? -3.585 4.865 10.513 1.00 91.69 79 LEU A O 1
ATOM 620 N N . THR A 1 80 ? -1.781 5.243 9.228 1.00 93.44 80 THR A N 1
ATOM 621 C CA . THR A 1 80 ? -0.898 4.307 9.943 1.00 93.44 80 THR A CA 1
ATOM 622 C C . THR A 1 80 ? 0.027 4.986 10.953 1.00 93.44 80 THR A C 1
ATOM 624 O O . THR A 1 80 ? 0.583 4.300 11.815 1.00 93.44 80 THR A O 1
ATOM 627 N N . GLY A 1 81 ? 0.212 6.306 10.852 1.00 94.38 81 GLY A N 1
ATOM 628 C CA . GLY A 1 81 ? 1.166 7.086 11.640 1.00 94.38 81 GLY A CA 1
ATOM 629 C C . GLY A 1 81 ? 2.632 6.806 11.294 1.00 94.38 81 GLY A C 1
ATOM 630 O O . GLY A 1 81 ? 3.512 7.055 12.117 1.00 94.38 81 GLY A O 1
ATOM 631 N N . ARG A 1 82 ? 2.918 6.216 10.126 1.00 94.25 82 ARG A N 1
ATOM 632 C CA . ARG A 1 82 ? 4.270 5.809 9.715 1.00 94.25 82 ARG A CA 1
ATOM 633 C C . ARG A 1 82 ? 4.623 6.414 8.373 1.00 94.25 82 ARG A C 1
ATOM 635 O O . ARG A 1 82 ? 3.891 6.174 7.4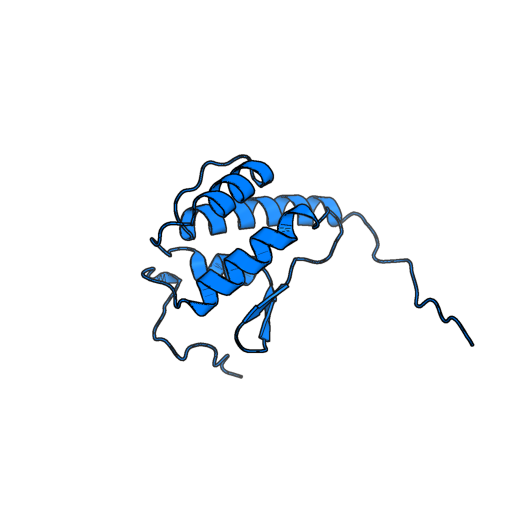25 1.00 94.25 82 ARG A O 1
ATOM 642 N N . GLN A 1 83 ? 5.779 7.071 8.298 1.00 95.69 83 GLN A N 1
ATOM 643 C CA . GLN A 1 83 ? 6.315 7.612 7.051 1.00 95.69 83 GLN A CA 1
ATOM 644 C C . GLN A 1 83 ? 6.579 6.505 6.019 1.00 95.69 83 GLN A C 1
ATOM 646 O O . GLN A 1 83 ? 7.189 5.481 6.358 1.00 95.69 83 GLN A O 1
ATOM 651 N N . VAL A 1 84 ? 6.130 6.698 4.776 1.00 96.88 84 VAL A N 1
ATOM 652 C CA . VAL A 1 84 ? 6.276 5.721 3.686 1.00 96.88 84 VAL A CA 1
ATOM 653 C C . VAL A 1 84 ? 6.655 6.406 2.375 1.00 96.88 84 VAL A C 1
ATOM 655 O O . VAL A 1 84 ? 6.259 7.526 2.094 1.00 96.88 84 VAL A O 1
ATOM 658 N N . SER A 1 85 ? 7.439 5.716 1.551 1.00 95.75 85 SER A N 1
ATOM 659 C CA . SER A 1 85 ? 7.903 6.241 0.254 1.00 95.75 85 SER A CA 1
ATOM 660 C C . SER A 1 85 ? 7.855 5.217 -0.877 1.00 95.75 85 SER A C 1
ATOM 662 O O . SER A 1 85 ? 7.919 5.571 -2.049 1.00 95.75 85 SER A O 1
ATOM 664 N N . THR A 1 86 ? 7.724 3.934 -0.538 1.00 97.12 86 THR A N 1
ATOM 665 C CA . THR A 1 86 ? 7.661 2.813 -1.484 1.00 97.12 86 THR A CA 1
ATOM 666 C C . THR A 1 86 ? 6.435 1.949 -1.233 1.00 97.12 86 THR A C 1
ATOM 668 O O . THR A 1 86 ? 5.960 1.866 -0.091 1.00 97.12 86 THR A O 1
ATOM 671 N N . TYR A 1 87 ? 5.992 1.214 -2.254 1.00 96.50 87 TYR A N 1
ATOM 672 C CA . TYR A 1 87 ? 4.927 0.216 -2.115 1.00 96.50 87 TYR A CA 1
ATOM 673 C C . TYR A 1 87 ? 5.243 -0.807 -1.016 1.00 96.50 87 TYR A C 1
ATOM 675 O O . TYR A 1 87 ? 4.373 -1.114 -0.205 1.00 96.50 87 TYR A O 1
ATOM 683 N N . ALA A 1 88 ? 6.494 -1.271 -0.896 1.00 96.38 88 ALA A N 1
ATOM 684 C CA . ALA A 1 88 ? 6.897 -2.152 0.203 1.00 96.38 88 ALA A CA 1
ATOM 685 C C . ALA A 1 88 ? 6.697 -1.512 1.583 1.00 96.38 88 ALA A C 1
ATOM 687 O O . ALA A 1 88 ? 6.158 -2.150 2.492 1.00 96.38 88 ALA A O 1
ATOM 688 N N . SER A 1 89 ? 7.133 -0.261 1.768 1.00 97.31 89 SER A N 1
ATOM 689 C CA . SER A 1 89 ? 6.967 0.434 3.051 1.00 97.31 89 SER A CA 1
ATOM 690 C C . SER A 1 89 ? 5.490 0.645 3.404 1.00 97.31 89 SER A C 1
ATOM 692 O O . SER A 1 89 ? 5.094 0.363 4.538 1.00 97.31 89 SER A O 1
ATOM 694 N N . ALA A 1 90 ? 4.666 1.013 2.420 1.00 97.00 90 ALA A N 1
ATOM 695 C CA . ALA A 1 90 ? 3.231 1.210 2.580 1.00 97.00 90 ALA A CA 1
ATOM 696 C C . ALA A 1 90 ? 2.481 -0.092 2.863 1.00 97.00 90 ALA A C 1
ATOM 698 O O . ALA A 1 90 ? 1.690 -0.153 3.804 1.00 97.00 90 ALA A O 1
ATOM 699 N N . ALA A 1 91 ? 2.791 -1.170 2.143 1.00 96.38 91 ALA A N 1
ATOM 700 C CA . ALA A 1 91 ? 2.228 -2.494 2.385 1.00 96.38 91 ALA A CA 1
ATOM 701 C C . ALA A 1 91 ? 2.531 -2.994 3.807 1.00 96.38 91 ALA A C 1
ATOM 703 O O . ALA A 1 91 ? 1.664 -3.540 4.491 1.00 96.38 91 ALA A O 1
ATOM 704 N N . ARG A 1 92 ? 3.755 -2.772 4.301 1.00 96.12 92 ARG A N 1
ATOM 705 C CA . ARG A 1 92 ? 4.149 -3.145 5.670 1.00 96.12 92 ARG A CA 1
ATOM 706 C C . ARG A 1 92 ? 3.439 -2.298 6.725 1.00 96.12 92 ARG A C 1
ATOM 708 O O . ARG A 1 92 ? 3.022 -2.843 7.748 1.00 96.12 92 ARG A O 1
ATOM 715 N N . ALA A 1 93 ? 3.314 -0.989 6.500 1.00 96.50 93 ALA A N 1
ATOM 716 C CA . ALA A 1 93 ? 2.600 -0.084 7.399 1.00 96.50 93 ALA A CA 1
ATOM 717 C C . ALA A 1 93 ? 1.108 -0.446 7.478 1.00 96.50 93 ALA A C 1
ATOM 719 O O . ALA A 1 93 ? 0.583 -0.677 8.568 1.00 96.50 93 ALA A O 1
ATOM 720 N N . THR A 1 94 ? 0.475 -0.622 6.320 1.00 95.06 94 THR A N 1
ATOM 721 C CA . THR A 1 94 ? -0.939 -0.987 6.181 1.00 95.06 94 THR A CA 1
ATOM 722 C C . THR A 1 94 ? -1.225 -2.353 6.800 1.00 95.06 94 THR A C 1
ATOM 724 O O . THR A 1 94 ? -2.127 -2.481 7.624 1.00 95.06 94 THR A O 1
ATOM 727 N N . LYS A 1 95 ? -0.400 -3.374 6.530 1.00 94.31 95 LYS A N 1
ATOM 728 C CA . LYS A 1 95 ? -0.562 -4.708 7.137 1.00 94.31 95 LYS A CA 1
ATOM 729 C C . LYS A 1 95 ? -0.422 -4.695 8.660 1.00 94.31 95 LYS A C 1
ATOM 731 O O . LYS A 1 95 ? -1.101 -5.461 9.343 1.00 94.31 9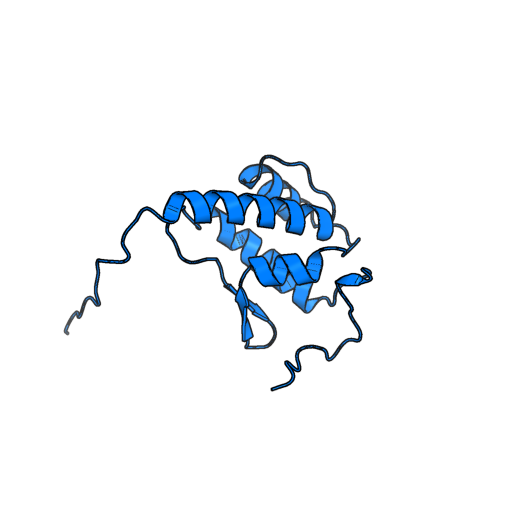5 LYS A O 1
ATOM 736 N N . ALA A 1 96 ? 0.443 -3.840 9.208 1.00 93.81 96 ALA A N 1
ATOM 737 C CA . ALA A 1 96 ? 0.554 -3.668 10.655 1.00 93.81 96 ALA A CA 1
ATOM 738 C C . ALA A 1 96 ? -0.698 -3.001 11.251 1.00 93.81 96 ALA A C 1
ATOM 740 O O . ALA A 1 96 ? -1.153 -3.427 12.309 1.00 93.81 96 ALA A O 1
ATOM 741 N N . MET A 1 97 ? -1.274 -2.008 10.566 1.00 92.31 97 MET A N 1
ATOM 742 C CA . MET A 1 97 ? -2.538 -1.377 10.961 1.00 92.31 97 MET A CA 1
ATOM 743 C C . MET A 1 97 ? -3.706 -2.373 10.919 1.00 92.31 97 MET A C 1
ATOM 745 O O . MET A 1 97 ? -4.454 -2.461 11.891 1.00 92.31 97 MET A O 1
ATOM 749 N N . LEU A 1 98 ? -3.827 -3.161 9.843 1.00 90.44 98 LEU A N 1
ATOM 750 C CA . LEU A 1 98 ? -4.860 -4.195 9.697 1.00 90.44 98 LEU A CA 1
ATOM 751 C C . LEU A 1 98 ? -4.844 -5.177 10.872 1.00 90.44 98 LEU A C 1
ATOM 753 O O . LEU A 1 98 ? -5.877 -5.439 11.478 1.00 90.44 98 LEU A O 1
ATOM 757 N N . ARG A 1 99 ? -3.657 -5.660 11.257 1.00 88.19 99 ARG A N 1
ATOM 758 C CA . ARG A 1 99 ? -3.497 -6.577 12.398 1.00 88.19 99 ARG A CA 1
ATOM 759 C C . ARG A 1 99 ? -3.976 -5.991 13.725 1.00 88.19 99 ARG A C 1
ATOM 761 O O . ARG A 1 99 ? -4.458 -6.747 14.558 1.00 88.19 99 ARG A O 1
ATOM 768 N N . ARG A 1 100 ? -3.838 -4.677 13.923 1.00 84.69 100 ARG A N 1
ATOM 769 C CA . ARG A 1 100 ? -4.320 -3.992 15.132 1.00 84.69 100 ARG A CA 1
ATOM 770 C C . ARG A 1 100 ? -5.847 -3.918 15.129 1.00 84.69 100 ARG A C 1
ATOM 772 O O . ARG A 1 100 ? -6.479 -4.421 16.045 1.00 84.69 100 ARG A O 1
ATOM 779 N N . ARG A 1 101 ? -6.432 -3.419 14.036 1.00 80.44 101 ARG A N 1
ATOM 780 C CA . ARG A 1 101 ? -7.887 -3.220 13.920 1.00 80.44 101 ARG A CA 1
ATOM 781 C C . ARG A 1 101 ? -8.697 -4.520 13.876 1.00 80.44 101 ARG A C 1
ATOM 783 O O . ARG A 1 101 ? -9.818 -4.540 14.367 1.00 80.44 101 ARG A O 1
ATOM 790 N N . VAL A 1 102 ? -8.145 -5.603 13.319 1.00 69.88 102 VAL A N 1
ATOM 791 C CA . VAL A 1 102 ? -8.782 -6.935 13.370 1.00 69.88 102 VAL A CA 1
ATOM 792 C C . VAL A 1 102 ? -8.729 -7.517 14.786 1.00 69.88 102 VAL A C 1
ATOM 794 O O . VAL A 1 102 ? -9.678 -8.170 15.206 1.00 69.88 102 VAL A O 1
ATOM 797 N N . GLY A 1 103 ? -7.656 -7.252 15.541 1.00 58.84 103 GLY A N 1
ATOM 798 C CA . GLY A 1 103 ? -7.563 -7.642 16.950 1.00 58.84 103 GLY A CA 1
ATOM 799 C C . GLY A 1 103 ? -8.600 -6.938 17.829 1.00 58.84 103 GLY A C 1
ATOM 800 O O . GLY A 1 103 ? -9.190 -7.577 18.694 1.00 58.84 103 GLY A O 1
ATOM 801 N N . ASP A 1 104 ? -8.877 -5.662 17.550 1.00 55.06 104 ASP A N 1
ATOM 802 C CA . ASP A 1 104 ? -9.867 -4.865 18.288 1.00 55.06 104 ASP A CA 1
ATOM 803 C C . ASP A 1 104 ? -11.324 -5.243 17.941 1.00 55.06 104 ASP A C 1
ATOM 805 O O . ASP A 1 104 ? -12.224 -5.076 18.760 1.00 55.06 104 ASP A O 1
ATOM 809 N N . GLY A 1 105 ? -11.565 -5.784 16.739 1.00 48.12 105 GLY A N 1
ATOM 810 C CA . GLY A 1 105 ? -12.888 -6.226 16.276 1.00 48.12 105 GLY A CA 1
ATOM 811 C C . GLY A 1 105 ? -13.290 -7.646 16.699 1.00 48.12 105 GLY A C 1
ATOM 812 O O . GLY A 1 105 ? -14.448 -8.015 16.537 1.00 48.12 105 GLY A O 1
ATOM 813 N N . ALA A 1 106 ? -12.374 -8.445 17.258 1.00 46.75 106 ALA A N 1
ATOM 814 C CA . ALA A 1 106 ? -12.633 -9.846 17.621 1.00 46.75 106 ALA A CA 1
ATOM 815 C C . ALA A 1 106 ? -13.464 -10.037 18.912 1.00 46.75 106 ALA A C 1
ATOM 817 O O . ALA A 1 106 ? -13.745 -11.173 19.287 1.00 46.75 106 ALA A O 1
ATOM 818 N N . SER A 1 107 ? -13.883 -8.946 19.565 1.00 44.44 107 SER A N 1
ATOM 819 C CA . SER A 1 107 ? -14.844 -8.961 20.683 1.00 44.44 107 SER A CA 1
ATOM 820 C C . SER A 1 107 ? -16.263 -8.532 20.275 1.00 44.44 107 SER A C 1
ATOM 822 O O . SER A 1 107 ? -17.117 -8.381 21.144 1.00 44.44 107 SER A O 1
ATOM 824 N N . GLY A 1 108 ? -16.524 -8.298 18.984 1.00 43.72 108 GLY A N 1
ATOM 825 C CA . GLY A 1 108 ? -17.853 -7.967 18.469 1.00 43.72 108 GLY A CA 1
ATOM 826 C C . GLY A 1 108 ? -18.469 -9.154 17.739 1.00 43.72 108 GLY A C 1
ATOM 827 O O . GLY A 1 108 ? -18.002 -9.528 16.666 1.00 43.72 108 GLY A O 1
ATOM 828 N N . ASP A 1 109 ? -19.511 -9.741 18.324 1.00 40.75 109 ASP A N 1
ATOM 829 C CA . ASP A 1 109 ? -20.372 -10.739 17.687 1.00 40.75 109 ASP A CA 1
ATOM 830 C C . ASP A 1 109 ? -20.782 -10.321 16.257 1.00 40.75 109 ASP A C 1
ATOM 832 O O . ASP A 1 109 ? -21.226 -9.185 16.060 1.00 40.75 109 ASP A O 1
ATOM 836 N N . PRO A 1 110 ? -20.745 -11.213 15.248 1.00 54.84 110 PRO A N 1
ATOM 837 C CA . PRO A 1 110 ? -21.415 -10.963 13.982 1.00 54.84 110 PRO A CA 1
ATOM 838 C C . PRO A 1 110 ? -22.904 -11.278 14.150 1.00 54.84 110 PRO A C 1
ATOM 840 O O . PRO A 1 110 ? -23.371 -12.370 13.827 1.00 54.84 110 PRO A O 1
ATOM 843 N N . CYS A 1 111 ? -23.667 -10.323 14.672 1.00 46.75 111 CYS A N 1
ATOM 844 C CA . CYS A 1 111 ? -25.120 -10.390 14.622 1.00 46.75 111 CYS A CA 1
ATOM 845 C C . CYS A 1 111 ? -25.710 -8.993 14.404 1.00 46.75 111 CYS A C 1
ATOM 847 O O . CYS A 1 111 ? -25.295 -8.054 15.076 1.00 46.75 111 CYS A O 1
ATOM 849 N N . VAL A 1 112 ? -26.708 -8.922 13.505 1.00 44.50 112 VAL A N 1
ATOM 850 C CA . VAL A 1 112 ? -27.561 -7.772 13.106 1.00 44.50 112 VAL A CA 1
ATOM 851 C C . VAL A 1 112 ? -26.970 -6.858 12.016 1.00 44.50 112 VAL A C 1
ATOM 853 O O . VAL A 1 112 ? -25.875 -6.341 12.159 1.00 44.50 112 VAL A O 1
ATOM 856 N N . ALA A 1 113 ? -27.650 -6.555 10.902 1.00 47.75 113 ALA A N 1
ATOM 857 C CA . ALA A 1 113 ? -28.976 -6.927 10.382 1.00 47.75 113 ALA A CA 1
ATOM 858 C C . ALA A 1 113 ? -29.043 -6.541 8.885 1.00 47.75 113 ALA A C 1
ATOM 860 O O . ALA A 1 113 ? -28.441 -5.558 8.467 1.00 47.75 113 ALA A O 1
ATOM 861 N N . SER A 1 114 ? -29.561 -7.431 8.039 1.00 45.25 114 SER A N 1
ATOM 862 C CA . SER A 1 114 ? -30.922 -7.449 7.463 1.00 45.25 114 SER A CA 1
ATOM 863 C C . SER A 1 114 ? -31.089 -6.647 6.180 1.00 45.25 114 SER A C 1
ATOM 865 O O . SER A 1 114 ? -30.953 -5.429 6.137 1.00 45.25 114 SER A O 1
ATOM 867 N N . ALA A 1 115 ? -31.513 -7.391 5.162 1.00 49.41 115 ALA A N 1
ATOM 868 C CA . ALA A 1 115 ? -32.279 -6.903 4.036 1.00 49.41 115 ALA A CA 1
ATOM 869 C C . ALA A 1 115 ? -33.395 -5.958 4.504 1.00 49.41 115 ALA A C 1
ATOM 871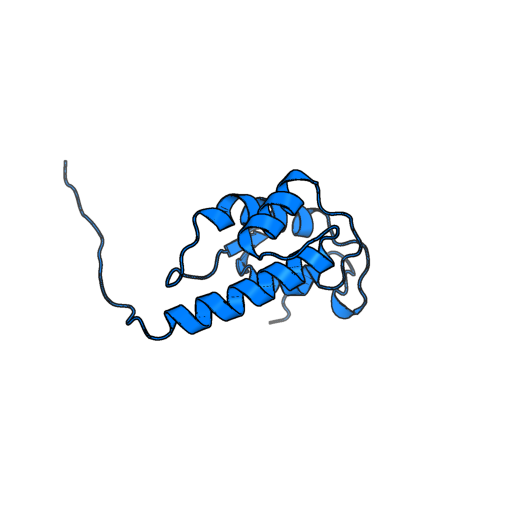 O O . ALA A 1 115 ? -34.227 -6.335 5.329 1.00 49.41 115 ALA A O 1
ATOM 872 N N . THR A 1 116 ? -33.454 -4.763 3.930 1.00 45.25 116 THR A N 1
ATOM 873 C CA . THR A 1 116 ? -34.705 -4.014 3.850 1.00 45.25 116 THR A CA 1
ATOM 874 C C . THR A 1 116 ? -35.299 -4.249 2.475 1.00 45.25 116 THR A C 1
ATOM 876 O O . THR A 1 116 ? -34.813 -3.736 1.469 1.00 45.25 116 THR A O 1
ATOM 879 N N . ALA A 1 117 ? -36.341 -5.076 2.468 1.00 45.16 117 ALA A N 1
ATOM 880 C CA . ALA A 1 117 ? -37.392 -5.027 1.475 1.00 45.16 117 ALA A CA 1
ATOM 881 C C . ALA A 1 117 ? -38.035 -3.632 1.494 1.00 45.16 117 ALA A C 1
ATOM 883 O O . ALA A 1 117 ? -38.348 -3.132 2.573 1.00 45.16 117 ALA A O 1
ATOM 884 N N . THR A 1 118 ? -38.267 -3.056 0.315 1.00 59.09 118 THR A N 1
ATOM 885 C CA . THR A 1 118 ? -39.246 -1.982 0.124 1.00 59.09 118 THR A CA 1
ATOM 886 C C . THR A 1 118 ? -39.958 -2.221 -1.205 1.00 59.09 118 THR A C 1
ATOM 888 O O . THR A 1 118 ? -39.342 -2.153 -2.268 1.00 59.09 118 THR A O 1
ATOM 891 N N . GLU A 1 119 ? -41.242 -2.563 -1.094 1.00 46.53 119 GLU A N 1
ATOM 892 C CA . GLU A 1 119 ? -42.282 -2.547 -2.131 1.00 46.53 119 GLU A CA 1
ATOM 893 C C . GLU A 1 119 ? -42.374 -1.196 -2.852 1.00 46.53 119 GLU A C 1
ATOM 895 O O . GLU A 1 119 ? -42.302 -0.164 -2.183 1.00 46.53 119 GLU A O 1
ATOM 900 N N . ILE A 1 120 ? -42.650 -1.225 -4.167 1.00 58.22 120 ILE A N 1
ATOM 901 C CA . ILE A 1 120 ? -43.737 -0.467 -4.829 1.00 58.22 120 ILE A CA 1
ATOM 902 C C . ILE A 1 120 ? -44.325 -1.355 -5.930 1.00 58.22 120 ILE A C 1
ATOM 904 O O . ILE A 1 120 ? -43.520 -1.911 -6.712 1.00 58.22 120 ILE A O 1
#

Organism: NCBI:txid2615211